Protein AF-A0A535K1W4-F1 (afdb_monomer_lite)

Secondary structure (DSSP, 8-state):
-HHHHHHH--TT----PPPTTHHHHHHHHHHTT---EEEE--SS--HHHHHHHGGGGT-TTT-SEEEEHHHHS--TTSHHHHHHHHHHHT--GGG----

Structure (mmCIF, N/CA/C/O backbone):
data_AF-A0A535K1W4-F1
#
_entry.id   AF-A0A535K1W4-F1
#
loop_
_atom_site.group_PDB
_atom_site.id
_atom_site.type_symbol
_atom_site.label_atom_id
_atom_site.label_alt_id
_atom_site.label_comp_id
_atom_site.label_asym_id
_atom_site.label_entity_id
_atom_site.label_seq_id
_atom_site.pdbx_PDB_ins_code
_atom_site.Cartn_x
_atom_site.Cartn_y
_atom_site.Cartn_z
_atom_site.occupancy
_atom_site.B_iso_or_equiv
_atom_site.auth_seq_id
_atom_site.auth_comp_id
_atom_site.auth_asym_id
_atom_site.auth_atom_id
_atom_site.pdbx_PDB_model_num
ATOM 1 N N . LEU A 1 1 ? 21.346 -0.984 -16.695 1.00 70.81 1 LEU A N 1
ATOM 2 C CA . LEU A 1 1 ? 19.998 -0.359 -16.689 1.00 70.81 1 LEU A CA 1
ATOM 3 C C . LEU A 1 1 ? 19.524 -0.061 -15.272 1.00 70.81 1 LEU A C 1
ATOM 5 O O . LEU A 1 1 ? 19.147 1.068 -15.011 1.00 70.81 1 LEU A O 1
ATOM 9 N N . GLU A 1 2 ? 19.596 -1.016 -14.345 1.00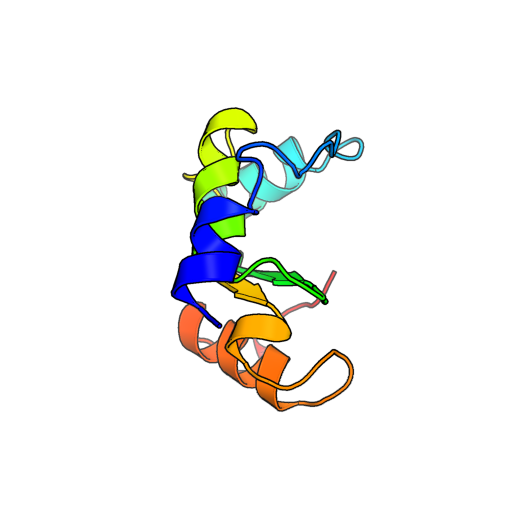 72.12 2 GLU A N 1
ATOM 10 C CA . GLU A 1 2 ? 19.153 -0.804 -12.959 1.00 72.12 2 GLU A CA 1
ATOM 11 C C . GLU A 1 2 ? 19.993 0.223 -12.177 1.00 72.12 2 GLU A C 1
ATOM 13 O O . GLU A 1 2 ? 19.462 0.993 -11.384 1.00 72.12 2 GLU A O 1
ATOM 18 N N . GLU A 1 3 ? 21.295 0.293 -12.453 1.00 74.00 3 GLU A N 1
ATOM 19 C CA . GLU A 1 3 ? 22.197 1.289 -11.864 1.00 74.00 3 GLU A CA 1
ATOM 20 C C . GLU A 1 3 ? 21.875 2.712 -12.357 1.00 74.00 3 GLU A C 1
ATOM 22 O O . GLU A 1 3 ? 21.676 3.616 -11.553 1.00 74.00 3 GLU A O 1
ATOM 27 N N . LEU A 1 4 ? 21.670 2.880 -13.671 1.00 75.31 4 LEU A N 1
ATOM 28 C CA . LEU A 1 4 ? 21.148 4.116 -14.276 1.00 75.31 4 LEU A CA 1
ATOM 29 C C . LEU A 1 4 ? 19.784 4.509 -13.684 1.00 75.31 4 LEU A C 1
ATOM 31 O O . LEU A 1 4 ? 19.564 5.670 -13.355 1.00 75.31 4 LEU A O 1
ATOM 35 N N . ARG A 1 5 ? 18.884 3.536 -13.491 1.00 77.12 5 ARG A N 1
ATOM 36 C CA . ARG A 1 5 ? 17.564 3.743 -12.880 1.00 77.12 5 ARG A CA 1
ATOM 37 C C . ARG A 1 5 ? 17.685 4.352 -11.484 1.00 77.12 5 ARG A C 1
ATOM 39 O O . ARG A 1 5 ? 17.025 5.352 -11.228 1.00 77.12 5 ARG A O 1
ATOM 46 N N . ARG A 1 6 ? 18.543 3.797 -10.616 1.00 73.31 6 ARG A N 1
ATOM 47 C CA . ARG A 1 6 ? 18.758 4.303 -9.243 1.00 73.31 6 ARG A CA 1
ATOM 48 C C . ARG A 1 6 ? 19.277 5.738 -9.219 1.00 73.31 6 ARG A C 1
ATOM 50 O O . ARG A 1 6 ? 18.876 6.495 -8.345 1.00 73.31 6 ARG A O 1
ATOM 57 N N . VAL A 1 7 ? 20.131 6.114 -10.171 1.00 75.75 7 VAL A N 1
ATOM 58 C CA . VAL A 1 7 ? 20.676 7.481 -10.269 1.00 75.75 7 VAL A CA 1
ATOM 59 C C . VAL A 1 7 ? 19.630 8.475 -10.793 1.00 75.75 7 VAL A C 1
ATOM 61 O O . VAL A 1 7 ? 19.673 9.649 -10.441 1.00 75.75 7 VAL A O 1
ATOM 64 N N . CYS A 1 8 ? 18.661 8.017 -11.592 1.00 71.31 8 CYS A N 1
ATOM 65 C CA . CYS A 1 8 ? 17.584 8.854 -12.133 1.00 71.31 8 CYS A CA 1
ATOM 66 C C . CYS A 1 8 ? 16.329 8.931 -11.246 1.00 71.31 8 CYS A C 1
ATOM 68 O O . CYS A 1 8 ? 15.410 9.682 -11.574 1.00 71.31 8 CYS A O 1
ATOM 70 N N . ILE A 1 9 ? 16.247 8.162 -10.156 1.00 70.50 9 ILE A N 1
ATOM 71 C CA . ILE A 1 9 ? 15.108 8.240 -9.237 1.00 70.50 9 ILE A CA 1
ATOM 72 C C . ILE A 1 9 ? 15.268 9.442 -8.323 1.00 70.50 9 ILE A C 1
ATOM 74 O O . ILE A 1 9 ? 16.174 9.517 -7.495 1.00 70.50 9 ILE A O 1
ATOM 78 N N . VAL A 1 10 ? 14.329 10.371 -8.456 1.00 65.31 10 VAL A N 1
ATOM 79 C CA . VAL A 1 10 ? 14.156 11.459 -7.504 1.00 65.31 10 VAL A CA 1
ATOM 80 C C . VAL A 1 10 ? 13.438 10.881 -6.283 1.00 65.31 10 VAL A C 1
ATOM 82 O O . VAL A 1 10 ? 12.289 10.451 -6.374 1.00 65.31 10 VAL A O 1
ATOM 85 N N . ARG A 1 11 ? 14.130 10.819 -5.140 1.00 60.00 11 ARG A N 1
ATOM 86 C CA . ARG A 1 11 ? 13.501 10.475 -3.853 1.00 60.00 11 ARG A CA 1
ATOM 87 C C . ARG A 1 11 ? 12.448 11.526 -3.504 1.00 60.00 11 ARG A C 1
ATOM 89 O O . ARG A 1 11 ? 12.675 12.708 -3.759 1.00 60.00 11 ARG A O 1
ATOM 96 N N . GLY A 1 12 ? 11.313 11.106 -2.953 1.00 59.06 12 GLY A N 1
ATOM 97 C CA . GLY A 1 12 ? 10.151 11.977 -2.770 1.00 59.06 12 GLY A CA 1
ATOM 98 C C . GLY A 1 12 ? 9.419 12.300 -4.076 1.00 59.06 12 GLY A C 1
ATOM 99 O O . GLY A 1 12 ? 8.694 13.288 -4.141 1.00 59.06 12 GLY A O 1
ATOM 100 N N . SER A 1 13 ? 9.609 11.502 -5.137 1.00 56.44 13 SER A N 1
ATOM 101 C CA . SER A 1 13 ? 8.868 11.676 -6.401 1.00 56.44 13 SER A CA 1
ATOM 102 C C . SER A 1 13 ? 7.378 11.373 -6.271 1.00 56.44 13 SER A C 1
ATOM 104 O O . SER A 1 13 ? 6.596 11.788 -7.131 1.00 56.44 13 SER A O 1
ATOM 106 N N . ILE A 1 14 ? 6.965 10.692 -5.197 1.00 59.97 14 ILE A N 1
ATOM 107 C CA . ILE A 1 14 ? 5.565 10.634 -4.787 1.00 59.97 14 ILE A CA 1
ATOM 108 C C . ILE A 1 14 ? 5.180 12.014 -4.236 1.00 59.97 14 ILE A C 1
ATOM 110 O O . ILE A 1 14 ? 5.104 12.248 -3.034 1.00 59.97 14 ILE A O 1
ATOM 114 N N . LEU A 1 15 ? 4.914 12.943 -5.155 1.00 59.22 15 LEU A N 1
ATOM 115 C CA . LEU A 1 15 ? 4.116 14.141 -4.911 1.00 59.22 15 LEU A CA 1
ATOM 116 C C . LEU A 1 15 ? 2.653 13.700 -4.785 1.00 59.22 15 LEU A C 1
ATOM 118 O O . LEU A 1 15 ? 1.846 13.919 -5.686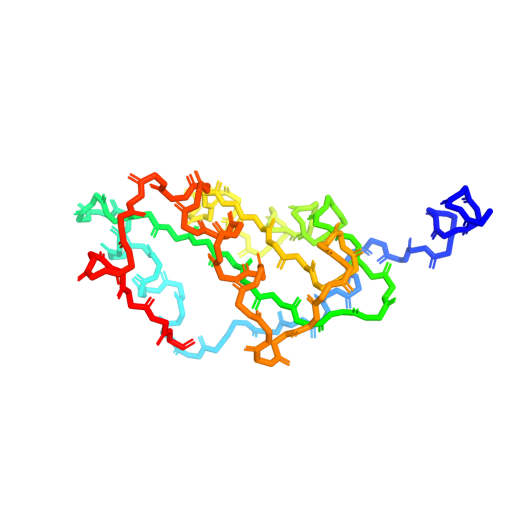 1.00 59.22 15 LEU A O 1
ATOM 122 N N . ALA A 1 16 ? 2.333 12.978 -3.715 1.00 65.38 16 ALA A N 1
ATOM 123 C CA . ALA A 1 16 ? 0.971 12.566 -3.424 1.00 65.38 16 ALA A CA 1
ATOM 124 C C . ALA A 1 16 ? 0.542 13.166 -2.094 1.00 65.38 16 ALA A C 1
ATOM 126 O O . ALA A 1 16 ? 1.158 12.935 -1.056 1.00 65.38 16 ALA A O 1
ATOM 127 N N . GLU A 1 17 ? -0.545 13.923 -2.142 1.00 80.44 17 GLU A N 1
ATOM 128 C CA . GLU A 1 17 ? -1.309 14.238 -0.949 1.00 80.44 17 GLU A CA 1
ATOM 129 C C . GLU A 1 17 ? -2.133 13.011 -0.561 1.00 80.44 17 GLU A C 1
ATOM 131 O O . GLU A 1 17 ? -2.648 12.280 -1.414 1.00 80.44 17 GLU A O 1
ATOM 136 N N . LEU A 1 18 ? -2.260 12.777 0.742 1.00 88.06 18 LEU A N 1
ATOM 137 C CA . LEU A 1 18 ? -3.172 11.759 1.234 1.00 88.06 18 LEU A CA 1
ATOM 138 C C . LEU A 1 18 ? -4.605 12.205 0.959 1.00 88.06 18 LEU A C 1
ATOM 140 O O . LEU A 1 18 ? -5.004 13.310 1.327 1.00 88.06 18 LEU A O 1
ATOM 144 N N . GLY A 1 19 ? -5.388 11.322 0.339 1.00 90.19 19 GLY A N 1
ATOM 145 C CA . GLY A 1 19 ? -6.824 11.534 0.208 1.00 90.19 19 GLY A CA 1
ATOM 146 C C . GLY A 1 19 ? -7.476 11.724 1.580 1.00 90.19 19 GLY A C 1
ATOM 147 O O . GLY A 1 19 ? -7.014 11.175 2.585 1.00 90.19 19 GLY A O 1
ATOM 148 N N . ALA A 1 20 ? -8.564 12.493 1.623 1.00 94.25 20 ALA A N 1
ATOM 149 C CA . ALA A 1 20 ? -9.308 12.721 2.858 1.00 94.25 20 ALA A CA 1
ATOM 150 C C . ALA A 1 20 ? -9.689 11.385 3.527 1.00 94.25 20 ALA A C 1
ATOM 152 O O . ALA A 1 20 ? -10.212 10.483 2.876 1.00 94.25 20 ALA A O 1
ATOM 153 N N . GLY A 1 21 ? -9.395 11.256 4.824 1.00 95.62 21 GLY A N 1
ATOM 154 C CA . GLY A 1 21 ? -9.668 10.048 5.611 1.00 95.62 21 GLY A CA 1
ATOM 155 C C . GLY A 1 21 ? -8.697 8.878 5.396 1.00 95.62 21 GLY A C 1
ATOM 156 O O . GLY A 1 21 ? -8.825 7.870 6.086 1.00 95.62 21 GLY A O 1
ATOM 157 N N . ALA A 1 22 ? -7.705 8.982 4.501 1.00 94.81 22 ALA A N 1
ATOM 158 C CA . ALA A 1 22 ? -6.753 7.892 4.266 1.00 94.81 22 ALA A CA 1
ATOM 159 C C . ALA A 1 22 ? -5.947 7.546 5.529 1.00 94.81 22 ALA A C 1
ATOM 161 O O . ALA A 1 22 ? -5.820 6.375 5.878 1.00 94.81 22 ALA A O 1
ATOM 162 N N . MET A 1 23 ? -5.452 8.561 6.246 1.00 95.38 23 MET A N 1
ATOM 163 C CA . MET A 1 23 ? -4.706 8.351 7.492 1.00 95.38 23 MET A CA 1
ATOM 164 C C . MET A 1 23 ? -5.571 7.686 8.573 1.00 95.38 23 MET A C 1
ATOM 166 O O . MET A 1 23 ? -5.113 6.764 9.251 1.00 95.38 23 MET A O 1
ATOM 170 N N . ASP A 1 24 ? -6.833 8.103 8.692 1.00 97.31 24 ASP A N 1
ATOM 171 C CA . ASP A 1 24 ? -7.776 7.539 9.661 1.00 97.31 24 ASP A CA 1
ATOM 172 C C . ASP A 1 24 ? -8.089 6.074 9.340 1.00 97.31 24 ASP A C 1
ATOM 174 O O . ASP A 1 24 ? -8.047 5.222 10.227 1.00 97.31 24 ASP A O 1
ATOM 178 N N . ALA A 1 25 ? -8.332 5.751 8.066 1.00 97.31 25 ALA A N 1
ATOM 179 C CA . ALA A 1 25 ? -8.605 4.386 7.622 1.00 97.31 25 ALA A CA 1
ATOM 180 C C . ALA A 1 25 ? -7.412 3.446 7.861 1.00 97.31 25 ALA A C 1
ATOM 182 O O . ALA A 1 25 ? -7.589 2.321 8.338 1.00 97.31 25 ALA A O 1
ATOM 183 N N . LEU A 1 26 ? -6.189 3.903 7.576 1.00 97.38 26 LEU A N 1
ATOM 184 C CA . LEU A 1 26 ? -4.967 3.131 7.813 1.00 97.38 26 LEU A CA 1
ATOM 185 C C . LEU A 1 26 ? -4.711 2.920 9.311 1.00 97.38 26 LEU A C 1
ATOM 187 O O . LEU A 1 26 ? -4.427 1.801 9.744 1.00 97.38 26 LEU A O 1
ATOM 191 N N . SER A 1 27 ? -4.885 3.969 10.115 1.00 97.62 27 SER A N 1
ATOM 192 C CA . SER A 1 27 ? -4.751 3.897 11.574 1.00 97.62 27 SER A CA 1
ATOM 193 C C . SER A 1 27 ? -5.787 2.956 12.192 1.00 97.62 27 SER A C 1
ATOM 195 O O . SER A 1 27 ? -5.444 2.117 13.028 1.00 97.62 27 SER A O 1
ATOM 197 N N . TRP A 1 28 ? -7.043 3.036 11.742 1.00 98.25 28 TRP A N 1
ATOM 198 C CA . TRP A 1 28 ? -8.114 2.134 12.162 1.00 98.25 28 TRP A CA 1
ATOM 199 C C . TRP A 1 28 ? -7.790 0.684 11.802 1.00 98.25 28 TRP A C 1
ATOM 201 O O . TRP A 1 28 ? -7.901 -0.193 12.657 1.00 98.25 28 TRP A O 1
ATOM 211 N N . SER A 1 29 ? -7.319 0.439 10.577 1.00 98.00 29 SER A N 1
ATOM 212 C CA . SER A 1 29 ? -6.947 -0.901 10.107 1.00 98.00 29 SER A CA 1
ATOM 213 C C . SER A 1 29 ? -5.880 -1.524 11.005 1.00 98.00 29 SER A C 1
ATOM 215 O O . SER A 1 29 ? -6.059 -2.636 11.506 1.00 98.00 29 SER A O 1
ATOM 217 N N . ARG A 1 30 ? -4.820 -0.765 11.311 1.00 97.25 30 ARG A N 1
ATOM 218 C CA . ARG A 1 30 ? -3.762 -1.199 12.230 1.00 97.25 30 ARG A CA 1
ATOM 219 C C . ARG A 1 30 ? -4.291 -1.485 13.635 1.00 97.25 30 ARG A C 1
ATOM 221 O O . ARG A 1 30 ? -3.945 -2.515 14.211 1.00 97.25 30 ARG A O 1
ATOM 228 N N . ALA A 1 31 ? -5.131 -0.606 14.183 1.00 98.12 31 ALA A N 1
ATOM 229 C CA . ALA A 1 31 ? -5.722 -0.786 15.512 1.00 98.12 31 ALA A CA 1
ATOM 230 C C . ALA A 1 31 ? -6.594 -2.053 15.617 1.00 98.12 31 ALA A C 1
ATOM 232 O O . ALA A 1 31 ? -6.734 -2.605 16.706 1.00 98.12 31 ALA A O 1
ATOM 233 N N . HIS A 1 32 ? -7.128 -2.539 14.493 1.00 97.94 32 HIS A N 1
ATOM 234 C CA . HIS A 1 32 ? -7.932 -3.763 14.405 1.00 97.94 32 HIS A CA 1
ATOM 235 C C . HIS A 1 32 ? -7.131 -4.985 13.927 1.00 97.94 32 HIS A C 1
ATOM 237 O O . HIS A 1 32 ? -7.711 -6.025 13.623 1.00 97.94 32 HIS A O 1
ATOM 243 N N . GLY A 1 33 ? -5.798 -4.888 13.869 1.00 96.88 33 GLY A N 1
ATOM 244 C CA . GLY A 1 33 ? -4.925 -6.002 13.495 1.00 96.88 33 GLY A CA 1
ATOM 245 C C . GLY A 1 33 ? -4.959 -6.371 12.009 1.00 96.88 33 GLY A C 1
ATOM 246 O O . GLY A 1 33 ? -4.484 -7.448 11.645 1.00 96.88 33 GLY A O 1
ATOM 247 N N . LEU A 1 34 ? -5.499 -5.502 11.150 1.00 97.88 34 LEU A N 1
ATOM 248 C CA . LEU A 1 34 ? -5.465 -5.687 9.703 1.00 97.88 34 LEU A CA 1
ATOM 249 C C . LEU A 1 34 ? -4.086 -5.322 9.154 1.00 97.88 34 LEU A C 1
ATOM 251 O O . LEU A 1 34 ? -3.457 -4.363 9.603 1.00 97.88 34 LEU A O 1
ATOM 255 N N . ARG A 1 35 ? -3.650 -6.079 8.146 1.00 98.06 35 ARG A N 1
ATOM 256 C CA . ARG A 1 35 ? -2.438 -5.782 7.381 1.00 98.06 35 ARG A CA 1
ATOM 257 C C . ARG A 1 35 ? -2.779 -4.991 6.134 1.00 98.06 35 ARG A C 1
ATOM 259 O O . ARG A 1 35 ? -3.741 -5.324 5.442 1.00 98.06 35 ARG A O 1
ATOM 266 N N . VAL A 1 36 ? -1.961 -3.998 5.813 1.00 98.38 36 VAL A N 1
ATOM 267 C CA . VAL A 1 36 ? -2.144 -3.145 4.639 1.00 98.38 36 VAL A CA 1
ATOM 268 C C . VAL A 1 36 ? -0.943 -3.272 3.714 1.00 98.38 36 VAL A C 1
ATOM 270 O O . VAL A 1 36 ? 0.192 -3.009 4.100 1.00 98.38 36 VAL A O 1
ATOM 273 N N . VAL A 1 37 ? -1.196 -3.638 2.458 1.00 98.25 37 VAL A N 1
ATOM 274 C CA . VAL A 1 37 ? -0.168 -3.731 1.414 1.00 98.25 37 VAL A CA 1
ATOM 275 C C . VAL A 1 37 ? -0.515 -2.776 0.278 1.00 98.25 37 VAL A C 1
ATOM 277 O O . VAL A 1 37 ? -1.603 -2.844 -0.292 1.00 98.25 37 VAL A O 1
ATOM 280 N N . LEU A 1 38 ? 0.421 -1.899 -0.082 1.00 96.12 38 LEU A N 1
ATOM 281 C CA . LEU A 1 38 ? 0.251 -0.953 -1.181 1.00 96.12 38 LEU A CA 1
ATOM 282 C C . LEU A 1 38 ? 0.552 -1.633 -2.522 1.00 96.12 38 LEU A C 1
ATOM 284 O O . LEU A 1 38 ? 1.651 -2.142 -2.726 1.00 96.12 38 LEU A O 1
ATOM 288 N N . VAL A 1 39 ? -0.396 -1.602 -3.463 1.00 96.88 39 VAL A N 1
ATOM 289 C CA . VAL A 1 39 ? -0.241 -2.214 -4.795 1.00 96.88 39 VAL A CA 1
ATOM 290 C C . VAL A 1 39 ? -0.378 -1.162 -5.893 1.00 96.88 39 VAL A C 1
ATOM 292 O O . VAL A 1 39 ? -1.484 -0.698 -6.189 1.00 96.88 39 VAL A O 1
ATOM 295 N N . SER A 1 40 ? 0.722 -0.823 -6.565 1.00 94.06 40 SER A N 1
ATOM 296 C CA . SER A 1 40 ? 0.762 0.271 -7.544 1.00 94.06 40 SER A CA 1
ATOM 297 C C . SER A 1 40 ? 1.284 -0.156 -8.919 1.00 94.06 40 SER A C 1
ATOM 299 O O . SER A 1 40 ? 2.255 -0.900 -9.040 1.00 94.06 40 SER A O 1
ATOM 301 N N . ASN A 1 41 ? 0.650 0.332 -9.988 1.00 94.69 41 ASN A N 1
ATOM 302 C CA . ASN A 1 41 ? 1.231 0.224 -11.325 1.00 94.69 41 ASN A CA 1
ATOM 303 C C . ASN A 1 41 ? 2.230 1.372 -11.495 1.00 94.69 41 ASN A C 1
ATOM 305 O O . ASN A 1 41 ? 1.840 2.536 -11.479 1.00 94.69 41 ASN A O 1
ATOM 309 N N . THR A 1 42 ? 3.501 1.047 -11.693 1.00 89.19 42 THR A N 1
ATOM 310 C CA . THR A 1 42 ? 4.582 2.009 -11.912 1.00 89.19 42 THR A CA 1
ATOM 311 C C . THR A 1 42 ? 5.367 1.646 -13.167 1.00 89.19 42 THR A C 1
ATOM 313 O O . THR A 1 42 ? 5.512 0.471 -13.516 1.00 89.19 42 THR A O 1
ATOM 316 N N . LEU A 1 43 ? 5.874 2.670 -13.854 1.00 80.81 43 LEU A N 1
ATOM 317 C CA . LEU A 1 43 ? 6.765 2.490 -15.002 1.00 80.81 43 LEU A CA 1
ATOM 318 C C . LEU A 1 43 ? 8.235 2.376 -14.575 1.00 80.81 43 LEU A C 1
ATOM 320 O O . LEU A 1 43 ? 8.976 1.605 -15.172 1.00 80.81 43 LEU A O 1
ATOM 324 N N . TRP A 1 44 ? 8.650 3.130 -13.550 1.00 81.75 44 TRP A N 1
ATOM 325 C CA . TRP A 1 44 ? 10.068 3.291 -13.193 1.00 81.75 44 TRP A CA 1
ATOM 326 C C . TRP A 1 44 ? 10.394 2.962 -11.730 1.00 81.75 44 TRP A C 1
ATOM 328 O O . TRP A 1 44 ? 11.481 2.466 -11.433 1.00 81.75 44 TRP A O 1
ATOM 338 N N . SER A 1 45 ? 9.457 3.219 -10.813 1.00 84.75 45 SER A N 1
ATOM 339 C CA . SER A 1 45 ? 9.671 3.038 -9.373 1.00 84.75 45 SER A CA 1
ATOM 340 C C . SER A 1 45 ? 9.474 1.581 -8.956 1.00 84.75 45 SER A C 1
ATOM 342 O O . SER A 1 45 ? 8.397 1.002 -9.147 1.00 84.75 45 SER A O 1
ATOM 344 N N . ALA A 1 46 ? 10.509 0.990 -8.368 1.00 90.62 46 ALA A N 1
ATOM 345 C CA . ALA A 1 46 ? 10.454 -0.324 -7.750 1.00 90.62 46 ALA A CA 1
ATOM 346 C C . ALA A 1 46 ? 9.746 -0.239 -6.385 1.00 90.62 46 ALA A C 1
ATOM 348 O O . ALA A 1 46 ? 9.377 0.845 -5.924 1.00 90.62 46 ALA A O 1
ATOM 349 N N . ALA A 1 47 ? 9.527 -1.389 -5.749 1.00 92.31 47 ALA A N 1
ATOM 350 C CA . ALA A 1 47 ? 8.877 -1.435 -4.442 1.00 92.31 47 ALA A CA 1
ATOM 351 C C . ALA A 1 47 ? 9.708 -0.712 -3.375 1.00 92.31 47 ALA A C 1
ATOM 353 O O . ALA A 1 47 ? 9.145 -0.021 -2.532 1.00 92.31 47 ALA A O 1
ATOM 354 N N . GLU A 1 48 ? 11.034 -0.815 -3.450 1.00 91.69 48 GLU A N 1
ATOM 355 C CA . GLU A 1 48 ? 11.966 -0.217 -2.494 1.00 91.69 48 GLU A CA 1
ATOM 356 C C . GLU A 1 48 ? 11.962 1.310 -2.584 1.00 91.69 48 GLU A C 1
ATOM 358 O O . GLU A 1 48 ? 12.044 1.984 -1.561 1.00 91.69 48 GLU A O 1
ATOM 363 N N . ASP A 1 49 ? 11.819 1.859 -3.793 1.00 89.75 49 ASP A N 1
ATOM 364 C CA . ASP A 1 49 ? 11.778 3.310 -3.997 1.00 89.75 49 ASP A CA 1
ATOM 365 C C . ASP A 1 49 ? 10.495 3.904 -3.406 1.00 89.75 49 ASP A C 1
ATOM 367 O O . ASP A 1 49 ? 10.533 4.912 -2.712 1.00 89.75 49 ASP A O 1
ATOM 371 N N . MET A 1 50 ? 9.359 3.238 -3.627 1.00 88.88 50 MET A N 1
ATOM 372 C CA . MET A 1 50 ? 8.071 3.657 -3.071 1.00 88.88 50 MET A CA 1
ATOM 373 C C . MET A 1 50 ? 8.006 3.450 -1.554 1.00 88.88 50 MET A C 1
ATOM 375 O O . MET A 1 50 ? 7.445 4.285 -0.851 1.00 88.88 50 MET A O 1
ATOM 379 N N . ALA A 1 51 ? 8.613 2.381 -1.035 1.00 91.94 51 ALA A N 1
ATOM 380 C CA . ALA A 1 51 ? 8.742 2.168 0.403 1.00 91.94 51 ALA A CA 1
ATOM 381 C C . ALA A 1 51 ? 9.601 3.256 1.074 1.00 91.94 51 ALA A C 1
ATOM 383 O O . ALA A 1 51 ? 9.286 3.681 2.183 1.00 91.94 51 ALA A O 1
ATOM 384 N N . ALA A 1 52 ? 10.650 3.740 0.399 1.00 90.75 52 ALA A N 1
ATOM 385 C CA . ALA A 1 52 ? 11.523 4.795 0.916 1.00 90.75 52 ALA A CA 1
ATOM 386 C C . ALA A 1 52 ? 10.827 6.161 1.062 1.00 90.75 52 ALA A C 1
ATOM 388 O O . ALA A 1 52 ? 11.286 6.983 1.853 1.00 90.75 52 ALA A O 1
ATOM 389 N N . ASP A 1 53 ? 9.723 6.388 0.346 1.00 88.75 53 ASP A N 1
ATOM 390 C CA . ASP A 1 53 ? 8.937 7.623 0.423 1.00 88.75 53 ASP A CA 1
ATOM 391 C C . ASP A 1 53 ? 7.883 7.587 1.558 1.00 88.75 53 ASP A C 1
ATOM 393 O O . ASP A 1 53 ? 7.416 8.637 2.001 1.00 88.75 53 ASP A O 1
ATOM 397 N N . LEU A 1 54 ? 7.534 6.407 2.096 1.00 91.12 54 LEU A N 1
ATOM 398 C CA . LEU A 1 54 ? 6.506 6.261 3.142 1.00 91.12 54 LEU A CA 1
ATOM 399 C C . LEU A 1 54 ? 6.792 7.027 4.448 1.00 91.12 54 LEU A C 1
ATOM 401 O O . LEU A 1 54 ? 5.842 7.599 4.992 1.00 91.12 54 LEU A O 1
ATOM 405 N N . PRO A 1 55 ? 8.037 7.095 4.970 1.00 91.69 55 PRO A N 1
ATOM 406 C CA . PRO A 1 55 ? 8.323 7.856 6.187 1.00 91.69 55 PRO A CA 1
ATOM 407 C C . PRO A 1 55 ? 8.014 9.350 6.049 1.00 91.69 55 PRO A C 1
ATOM 409 O O . PRO A 1 55 ? 7.530 9.965 6.995 1.00 91.69 55 PRO A O 1
ATOM 412 N N . ALA A 1 56 ? 8.228 9.933 4.863 1.00 88.69 56 ALA A N 1
ATOM 413 C CA . ALA A 1 56 ? 7.917 11.342 4.607 1.00 88.69 56 ALA A CA 1
ATOM 414 C C . ALA A 1 56 ? 6.404 11.629 4.648 1.00 88.69 56 ALA A C 1
ATOM 416 O O . ALA A 1 56 ? 6.000 12.759 4.909 1.00 88.69 56 ALA A O 1
ATOM 417 N N . LEU A 1 57 ? 5.579 10.600 4.431 1.00 88.38 57 LEU A N 1
ATOM 418 C CA . LEU A 1 57 ? 4.118 10.650 4.512 1.00 88.38 57 LEU A CA 1
ATOM 419 C C . LEU A 1 57 ? 3.576 10.177 5.874 1.00 88.38 57 LEU A C 1
ATOM 421 O O . LEU A 1 57 ? 2.363 10.150 6.070 1.00 88.38 57 LEU A O 1
ATOM 425 N N . GLY A 1 58 ? 4.450 9.769 6.804 1.00 92.00 58 GLY A N 1
ATOM 426 C CA . GLY A 1 58 ? 4.052 9.174 8.082 1.00 92.00 58 GLY A CA 1
ATOM 427 C C . GLY A 1 58 ? 3.344 7.821 7.943 1.00 92.00 58 GLY A C 1
ATOM 428 O O . GLY A 1 58 ? 2.528 7.477 8.790 1.00 92.00 58 GLY A O 1
ATOM 429 N N . LEU A 1 59 ? 3.611 7.067 6.870 1.00 93.94 59 LEU A N 1
ATOM 430 C CA . LEU A 1 59 ? 2.927 5.804 6.551 1.00 93.94 59 LEU A CA 1
ATOM 431 C C . LEU A 1 59 ? 3.765 4.545 6.807 1.00 93.94 59 LEU A C 1
ATOM 433 O O . LEU A 1 59 ? 3.250 3.432 6.716 1.00 93.94 59 LEU A O 1
ATOM 437 N N . ASP A 1 60 ? 5.050 4.699 7.101 1.00 93.50 60 ASP A N 1
ATOM 438 C CA . ASP A 1 60 ? 6.028 3.613 7.252 1.00 93.50 60 ASP A CA 1
ATOM 439 C C . ASP A 1 60 ? 5.616 2.535 8.267 1.00 93.50 60 ASP A C 1
ATOM 441 O O . ASP A 1 60 ? 5.879 1.352 8.073 1.00 93.50 60 ASP A O 1
ATOM 445 N N . HIS A 1 61 ? 4.920 2.935 9.326 1.00 95.06 61 HIS A N 1
ATOM 446 C CA . HIS A 1 61 ? 4.418 2.054 10.376 1.00 95.06 61 HIS A CA 1
ATOM 447 C C . HIS A 1 61 ? 2.979 1.565 10.134 1.00 95.06 61 HIS A C 1
ATOM 449 O O . HIS A 1 61 ? 2.468 0.770 10.925 1.00 95.06 61 HIS A O 1
ATOM 455 N N . LEU A 1 62 ? 2.313 2.039 9.079 1.00 96.75 62 LEU A N 1
ATOM 456 C CA . LEU A 1 62 ? 0.935 1.681 8.721 1.00 96.75 62 LEU A CA 1
ATOM 457 C C . LEU A 1 62 ? 0.856 0.741 7.512 1.00 96.75 62 LEU A C 1
ATOM 459 O O . LEU A 1 62 ? -0.185 0.126 7.300 1.00 96.75 62 LEU A O 1
ATOM 463 N N . ILE A 1 63 ? 1.931 0.628 6.731 1.00 97.25 63 ILE A N 1
ATOM 464 C CA . ILE A 1 63 ? 2.002 -0.196 5.522 1.00 97.25 63 ILE A CA 1
ATOM 465 C C . ILE A 1 63 ? 2.958 -1.369 5.757 1.00 97.25 63 ILE A C 1
ATOM 467 O O . ILE A 1 63 ? 4.155 -1.183 5.956 1.00 97.25 63 ILE A O 1
ATOM 471 N N . ASP A 1 64 ? 2.444 -2.595 5.679 1.00 97.88 64 ASP A N 1
ATOM 472 C CA . ASP A 1 64 ? 3.203 -3.835 5.889 1.00 97.88 64 ASP A CA 1
ATOM 473 C C . ASP A 1 64 ? 4.027 -4.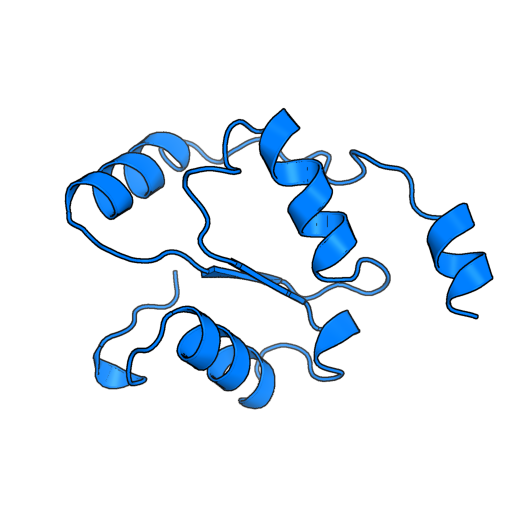255 4.664 1.00 97.88 64 ASP A C 1
ATOM 475 O O . ASP A 1 64 ? 4.918 -5.103 4.754 1.00 97.88 64 ASP A O 1
ATOM 479 N N . GLY A 1 65 ? 3.744 -3.672 3.500 1.00 97.19 65 GLY A N 1
ATOM 480 C CA . GLY A 1 65 ? 4.602 -3.818 2.336 1.00 97.19 65 GLY A CA 1
ATOM 481 C C . GLY A 1 65 ? 4.102 -3.100 1.095 1.00 97.19 65 GLY A C 1
ATOM 482 O O . GLY A 1 65 ? 2.983 -2.593 1.031 1.00 97.19 65 GLY A O 1
ATOM 483 N N . VAL A 1 66 ? 4.968 -3.077 0.087 1.00 96.94 66 VAL A N 1
ATOM 484 C CA . VAL A 1 66 ? 4.726 -2.408 -1.189 1.00 96.94 66 VAL A CA 1
ATOM 485 C C . VAL A 1 66 ? 4.966 -3.390 -2.327 1.00 96.94 66 VAL A C 1
ATOM 487 O O . VAL A 1 66 ? 5.947 -4.135 -2.342 1.00 96.94 66 VAL A O 1
ATOM 490 N N . VAL A 1 67 ? 4.073 -3.373 -3.307 1.00 97.25 67 VAL A N 1
ATOM 491 C CA . VAL A 1 67 ? 4.166 -4.139 -4.543 1.00 97.25 67 VAL A CA 1
ATOM 492 C C . VAL A 1 67 ? 4.006 -3.180 -5.709 1.00 97.25 67 VAL A C 1
ATOM 494 O O . VAL A 1 67 ? 3.012 -2.455 -5.792 1.00 97.25 67 VAL A O 1
ATOM 497 N N . THR A 1 68 ? 4.961 -3.194 -6.639 1.00 96.06 68 THR A N 1
ATOM 498 C CA . THR A 1 68 ? 4.847 -2.415 -7.871 1.00 96.06 68 THR A CA 1
ATOM 499 C C . THR A 1 68 ? 4.874 -3.303 -9.105 1.00 96.06 68 THR A C 1
ATOM 501 O O . THR A 1 68 ? 5.476 -4.379 -9.112 1.00 96.06 68 THR A O 1
ATOM 504 N N . SER A 1 69 ? 4.227 -2.862 -10.186 1.00 95.50 69 SER A N 1
ATOM 505 C CA . SER A 1 69 ? 4.293 -3.585 -11.462 1.00 95.50 69 SER A CA 1
ATOM 506 C C . SER A 1 69 ? 5.710 -3.662 -12.024 1.00 95.50 69 SER A C 1
ATOM 508 O O . SER A 1 69 ? 6.011 -4.595 -12.761 1.00 95.50 69 SER A O 1
ATOM 510 N N . HIS A 1 70 ? 6.580 -2.714 -11.660 1.00 93.12 70 HIS A N 1
ATOM 511 C CA . HIS A 1 70 ? 7.997 -2.758 -12.003 1.00 93.12 70 HIS A CA 1
ATOM 512 C C . HIS A 1 70 ? 8.701 -3.946 -11.332 1.00 93.12 70 HIS A C 1
ATOM 514 O O . HIS A 1 70 ? 9.382 -4.707 -12.011 1.00 93.12 70 HIS A O 1
ATOM 520 N N . THR A 1 71 ? 8.533 -4.141 -10.017 1.00 91.06 71 THR A N 1
ATOM 521 C CA . THR A 1 71 ? 9.183 -5.260 -9.307 1.00 91.06 71 THR A CA 1
ATOM 522 C C . THR A 1 71 ? 8.584 -6.616 -9.647 1.00 91.06 71 THR A C 1
ATOM 524 O O . THR A 1 71 ? 9.312 -7.601 -9.699 1.00 91.06 71 THR A O 1
ATOM 527 N N . VAL A 1 72 ? 7.275 -6.690 -9.895 1.00 95.12 72 VAL A N 1
ATOM 528 C CA . VAL A 1 72 ? 6.600 -7.961 -10.216 1.00 95.12 72 VAL A CA 1
ATOM 529 C C . VAL A 1 72 ? 6.702 -8.322 -11.704 1.00 95.12 72 VAL A C 1
ATOM 531 O O . VAL A 1 72 ? 6.517 -9.480 -12.069 1.00 95.12 72 VAL A O 1
ATOM 534 N N . GLY A 1 73 ? 6.961 -7.350 -12.582 1.00 95.75 73 GLY A N 1
ATOM 535 C CA . GLY A 1 73 ? 6.956 -7.530 -14.040 1.00 95.75 73 GLY A CA 1
ATOM 536 C C . GLY A 1 73 ? 5.555 -7.631 -14.657 1.00 95.75 73 GLY A C 1
ATOM 537 O O . GLY A 1 73 ? 5.412 -7.660 -15.877 1.00 95.75 73 GLY A O 1
ATOM 538 N N . TYR A 1 74 ? 4.507 -7.633 -13.830 1.00 96.69 74 TYR A N 1
ATOM 539 C CA . TYR A 1 74 ? 3.113 -7.672 -14.252 1.00 96.69 74 TYR A CA 1
ATOM 540 C C . TYR A 1 74 ? 2.345 -6.504 -13.646 1.00 96.69 74 TYR A C 1
ATOM 542 O O . TYR A 1 74 ? 2.411 -6.253 -12.443 1.00 96.69 74 TYR A O 1
ATOM 550 N N . ARG A 1 75 ? 1.574 -5.803 -14.480 1.00 96.12 75 ARG A N 1
ATOM 551 C CA . ARG A 1 75 ? 0.679 -4.730 -14.035 1.00 96.12 75 ARG A CA 1
ATOM 552 C C . ARG A 1 75 ? -0.716 -5.260 -13.723 1.00 96.12 75 ARG A C 1
ATOM 554 O O . ARG A 1 75 ? -1.175 -6.207 -14.364 1.00 96.12 75 ARG A O 1
ATOM 561 N N . LYS A 1 76 ? -1.436 -4.590 -12.820 1.00 96.19 76 LYS A N 1
ATOM 562 C CA . LYS A 1 76 ? -2.889 -4.776 -12.670 1.00 96.19 76 LYS A CA 1
ATOM 563 C C . LYS A 1 76 ? -3.556 -4.611 -14.049 1.00 96.19 76 LYS A C 1
ATOM 565 O O . LYS A 1 76 ? -3.183 -3.669 -14.761 1.00 96.19 76 LYS A O 1
ATOM 570 N N . PRO A 1 77 ? -4.496 -5.492 -14.441 1.00 96.56 77 PRO A N 1
ATOM 571 C CA . PRO A 1 77 ? -5.207 -6.465 -13.599 1.00 96.56 77 PRO A CA 1
ATOM 572 C C . PRO A 1 77 ? -4.607 -7.890 -13.570 1.00 96.56 77 PRO A C 1
ATOM 574 O O . PRO A 1 77 ? -5.298 -8.830 -13.191 1.00 96.56 77 PRO A O 1
ATOM 577 N N . HIS A 1 78 ? -3.352 -8.102 -13.977 1.00 98.12 78 HIS A N 1
ATOM 578 C CA . HIS A 1 78 ? -2.757 -9.443 -13.963 1.00 98.12 78 HIS A CA 1
ATOM 579 C C . HIS A 1 78 ? -2.635 -10.008 -12.535 1.00 98.12 78 HIS A C 1
ATOM 581 O O . HIS A 1 78 ? -2.140 -9.323 -11.641 1.00 98.12 78 HIS A O 1
ATOM 587 N N . ARG A 1 79 ? -3.014 -11.280 -12.328 1.00 97.69 79 ARG A N 1
ATOM 588 C CA . ARG A 1 79 ? -3.115 -11.901 -10.990 1.00 97.69 79 ARG A CA 1
ATOM 589 C C . ARG A 1 79 ? -1.830 -11.867 -10.156 1.00 97.69 79 ARG A C 1
ATOM 591 O O . ARG A 1 79 ? -1.902 -11.645 -8.955 1.00 97.69 79 ARG A O 1
ATOM 598 N N . ALA A 1 80 ? -0.668 -11.996 -10.801 1.00 98.00 80 ALA A N 1
ATOM 599 C CA . ALA A 1 80 ? 0.631 -12.094 -10.124 1.00 98.00 80 ALA A CA 1
ATOM 600 C C . ALA A 1 80 ? 0.926 -10.927 -9.164 1.00 98.00 80 ALA A C 1
ATOM 602 O O . ALA A 1 80 ? 1.576 -11.114 -8.137 1.00 98.00 80 ALA A O 1
ATOM 603 N N . ILE A 1 81 ? 0.438 -9.718 -9.469 1.00 97.88 81 ILE A N 1
ATOM 604 C CA . ILE A 1 81 ? 0.658 -8.561 -8.593 1.00 97.88 81 ILE A CA 1
ATOM 605 C C . ILE A 1 81 ? -0.168 -8.655 -7.301 1.00 97.88 81 ILE A C 1
ATOM 607 O O . ILE A 1 81 ? 0.309 -8.268 -6.238 1.00 97.88 81 ILE A O 1
ATOM 611 N N . PHE A 1 82 ? -1.370 -9.232 -7.373 1.00 98.00 82 PHE A N 1
ATOM 612 C CA . PHE A 1 82 ? -2.223 -9.473 -6.211 1.00 98.00 82 PHE A CA 1
ATOM 613 C C . PHE A 1 82 ? -1.737 -10.682 -5.408 1.00 98.00 82 PHE A C 1
ATOM 615 O O . PHE A 1 82 ? -1.661 -10.601 -4.188 1.00 98.00 82 PHE A O 1
ATOM 622 N N . GLU A 1 83 ? -1.312 -11.759 -6.075 1.00 98.25 83 GLU A N 1
ATOM 623 C CA . GLU A 1 83 ? -0.681 -12.923 -5.430 1.00 98.25 83 GLU A CA 1
ATOM 624 C C . GLU A 1 83 ? 0.549 -12.501 -4.609 1.00 98.25 83 GLU A C 1
ATOM 626 O O . GLU A 1 83 ? 0.731 -12.937 -3.471 1.00 98.25 83 GLU A O 1
ATOM 631 N N . ARG A 1 84 ? 1.363 -11.575 -5.137 1.00 98.12 84 ARG A N 1
ATOM 632 C CA . ARG A 1 84 ? 2.498 -11.013 -4.396 1.00 98.12 84 ARG A CA 1
ATOM 633 C C . ARG A 1 84 ? 2.057 -10.222 -3.163 1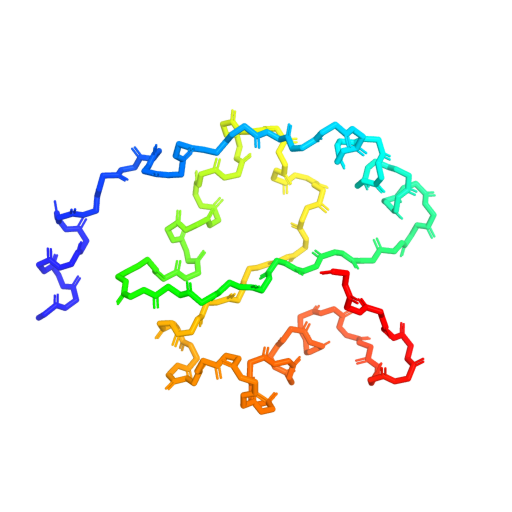.00 98.12 84 ARG A C 1
ATOM 635 O O . ARG A 1 84 ? 2.702 -10.342 -2.122 1.00 98.12 84 ARG A O 1
ATOM 642 N N . ALA A 1 85 ? 0.991 -9.430 -3.269 1.00 98.19 85 ALA A N 1
ATOM 643 C CA . ALA A 1 85 ? 0.466 -8.650 -2.151 1.00 98.19 85 ALA A CA 1
ATOM 644 C C . ALA A 1 85 ? -0.109 -9.546 -1.043 1.00 98.19 85 ALA A C 1
ATOM 646 O O . ALA A 1 85 ? 0.222 -9.364 0.127 1.00 98.19 85 ALA A O 1
ATOM 647 N N . LEU A 1 86 ? -0.882 -10.570 -1.415 1.00 98.44 86 LEU A N 1
ATOM 648 C CA . LEU A 1 86 ? -1.424 -11.572 -0.495 1.00 98.44 86 LEU A CA 1
ATOM 649 C C . LEU A 1 86 ? -0.314 -12.342 0.228 1.00 98.44 86 LEU A C 1
ATOM 651 O O . LEU A 1 86 ? -0.393 -12.538 1.437 1.00 98.44 86 LEU A O 1
ATOM 655 N N . ALA A 1 87 ? 0.771 -12.694 -0.471 1.00 98.25 87 ALA A N 1
ATOM 656 C CA . ALA A 1 87 ? 1.927 -13.344 0.147 1.00 98.25 87 ALA A CA 1
ATOM 657 C C . ALA A 1 87 ? 2.611 -12.465 1.214 1.00 98.25 87 ALA A C 1
ATOM 659 O O . ALA A 1 87 ? 3.064 -12.980 2.237 1.00 98.25 87 ALA A O 1
ATOM 660 N N . ILE A 1 88 ? 2.676 -11.143 1.006 1.00 97.94 88 ILE A N 1
ATOM 661 C CA . ILE A 1 88 ? 3.174 -10.190 2.015 1.00 97.94 88 ILE A CA 1
ATOM 662 C C . ILE A 1 88 ? 2.204 -10.123 3.200 1.00 97.94 88 ILE A C 1
ATOM 664 O O . ILE A 1 88 ? 2.627 -10.241 4.352 1.00 97.94 88 ILE A O 1
ATOM 668 N N . ALA A 1 89 ? 0.905 -9.997 2.919 1.00 97.69 89 ALA A N 1
ATOM 669 C CA . ALA A 1 89 ? -0.142 -9.956 3.934 1.00 97.69 89 ALA A CA 1
ATOM 670 C C . ALA A 1 89 ? -0.294 -11.289 4.695 1.00 97.69 89 ALA A C 1
ATOM 672 O O . ALA A 1 89 ? -0.735 -11.281 5.840 1.00 97.69 89 ALA A O 1
ATOM 673 N N . ARG A 1 90 ? 0.165 -12.414 4.131 1.00 97.88 90 ARG A N 1
ATOM 674 C CA . ARG A 1 90 ? 0.017 -13.787 4.655 1.00 97.88 90 ARG A CA 1
ATOM 675 C C . ARG A 1 90 ? -1.444 -14.175 4.891 1.00 97.88 90 ARG A C 1
ATOM 677 O O . ARG A 1 9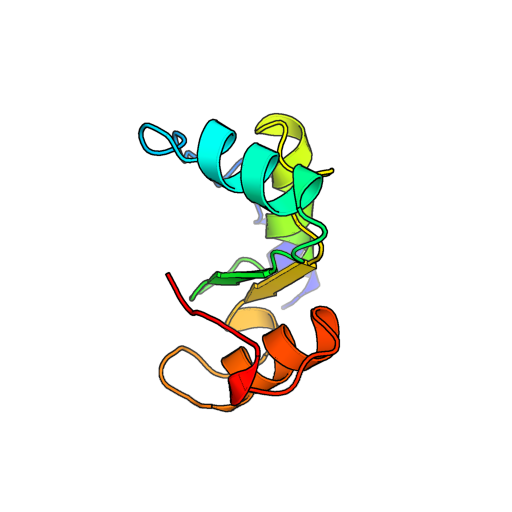0 ? -1.776 -14.704 5.949 1.00 97.88 90 ARG A O 1
ATOM 684 N N . VAL A 1 91 ? -2.290 -13.885 3.911 1.00 98.06 91 VAL A N 1
ATOM 685 C CA . VAL A 1 91 ? -3.721 -14.211 3.927 1.00 98.06 91 VAL A CA 1
ATOM 686 C C . VAL A 1 91 ? -4.131 -14.826 2.594 1.00 98.06 91 VAL A C 1
ATOM 688 O O . VAL A 1 91 ? -3.467 -14.609 1.576 1.00 98.06 91 VAL A O 1
ATOM 691 N N . GLU A 1 92 ? -5.228 -15.574 2.598 1.00 98.06 92 GLU A N 1
ATOM 692 C CA . GLU A 1 92 ? -5.839 -16.089 1.377 1.00 98.06 92 GLU A CA 1
ATOM 693 C C . GLU A 1 92 ? -6.658 -14.993 0.669 1.00 98.06 92 GLU A C 1
ATOM 695 O O . GLU A 1 92 ? -7.088 -14.029 1.307 1.00 98.06 92 GLU A O 1
ATOM 700 N N . PRO A 1 93 ? -6.934 -15.115 -0.646 1.00 97.56 93 PRO A N 1
ATOM 701 C CA . PRO A 1 93 ? -7.693 -14.101 -1.380 1.00 97.56 93 PRO A CA 1
ATOM 702 C C . PRO A 1 93 ? -9.071 -13.775 -0.784 1.00 97.56 93 PRO A C 1
ATOM 704 O O . PRO A 1 93 ? -9.536 -12.649 -0.921 1.00 97.56 93 PRO A O 1
ATOM 707 N N . HIS A 1 94 ? -9.729 -14.749 -0.146 1.00 97.56 94 HIS A N 1
ATOM 708 C CA . HIS A 1 94 ? -11.059 -14.568 0.446 1.00 97.56 94 HIS A CA 1
ATOM 709 C C . HIS A 1 94 ? -11.040 -13.820 1.789 1.00 97.56 94 HIS A C 1
ATOM 711 O O . HIS A 1 94 ? -12.088 -1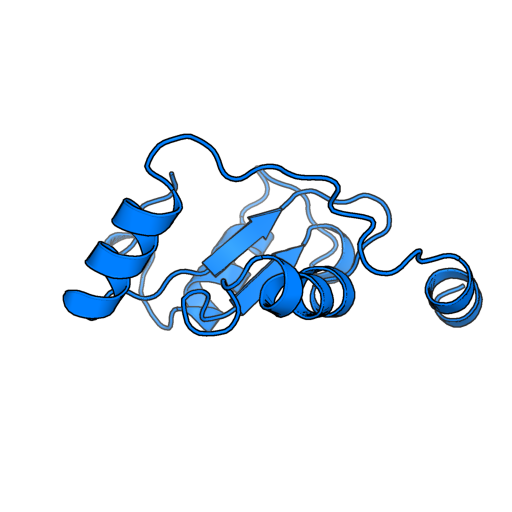3.351 2.225 1.00 97.56 94 HIS A O 1
ATOM 717 N N . ASP A 1 95 ? -9.864 -13.670 2.402 1.00 98.00 95 ASP A N 1
ATOM 718 C CA . ASP A 1 95 ? -9.647 -12.929 3.650 1.00 98.00 95 ASP A CA 1
ATOM 719 C C . ASP A 1 95 ? -9.171 -11.487 3.394 1.00 98.00 95 ASP A C 1
ATOM 721 O O . ASP A 1 95 ? -8.784 -10.772 4.321 1.00 98.00 95 ASP A O 1
ATOM 725 N N . ALA A 1 96 ? -9.153 -11.051 2.130 1.00 97.94 96 ALA A N 1
ATOM 726 C CA . ALA A 1 96 ? -8.614 -9.765 1.714 1.00 97.94 96 ALA A CA 1
ATOM 727 C C . ALA A 1 96 ? -9.645 -8.914 0.963 1.00 97.94 96 ALA A C 1
ATOM 729 O O . ALA A 1 96 ? -10.522 -9.408 0.257 1.00 97.94 96 ALA A O 1
ATOM 730 N N . VAL A 1 97 ? -9.476 -7.597 1.068 1.00 97.12 97 VAL A N 1
ATOM 731 C CA . VAL A 1 97 ? -10.234 -6.587 0.324 1.00 97.12 97 VAL A CA 1
ATOM 732 C C . VAL A 1 97 ? -9.261 -5.697 -0.449 1.00 97.12 97 VAL A C 1
ATOM 734 O O . VAL A 1 97 ? -8.257 -5.244 0.094 1.00 97.12 97 VAL A O 1
ATOM 737 N N . MET A 1 98 ? -9.562 -5.454 -1.728 1.00 95.31 98 MET A N 1
ATOM 738 C CA . MET A 1 98 ? -8.885 -4.450 -2.551 1.00 95.31 98 MET A CA 1
ATOM 739 C C . MET A 1 98 ? -9.740 -3.180 -2.559 1.00 95.31 98 MET A C 1
ATOM 741 O O . MET A 1 98 ? -10.907 -3.245 -2.948 1.00 95.31 98 MET A O 1
ATOM 745 N N . VAL A 1 99 ? -9.153 -2.059 -2.136 1.00 93.19 99 VAL A N 1
ATOM 746 C CA . VAL A 1 99 ? -9.784 -0.727 -2.083 1.00 93.19 99 VAL A CA 1
ATOM 747 C C . VAL A 1 99 ? -9.327 0.125 -3.262 1.00 93.19 99 VAL A C 1
ATOM 749 O O . VAL A 1 99 ? -8.127 0.042 -3.620 1.00 93.19 99 VAL A O 1
#

Foldseek 3Di:
DVVVLVVPDDQLPPPDDDDPCNVVVLVVCVVVVAAAEAQEEDDRDAFVSVLSNCVVVVCNVSHLGYFYCVNQVHHPPDCSRVVVRCVSRVHDPVVDDDD

Sequence (99 aa):
LEELRRVCIVRGSILAELGAGAMDALSWSRAHGLRVVLVSNTLWSAAEDMAADLPALGLDHLIDGVVTSHTVGYRKPHRAIFERALAIARVEPHDAVMV

Radius of gyration: 13.95 Å; chains: 1; bounding box: 33×30×32 Å

pLDDT: mean 90.43, std 10.97, range [56.44, 98.44]